Protein AF-A0A6N8ENY0-F1 (afdb_monomer)

Radius of gyration: 35.77 Å; Cα contacts (8 Å, |Δi|>4): 45; chains: 1; bounding box: 69×25×109 Å

Foldseek 3Di:
DLVVQLVVLVVQLVVLVVQLVVLVVVLVVLVVVVVVLVVCLVPDDPVVVPPVVSVVVCVVVVVVSVVVNVVSVVVNVVSVVSSVVSVVSSVVSVVVVVVVVVVVVVVVVVVVVVVVVVVVVVVVVVVVVVVVVVVVD

pLDDT: mean 89.99, std 10.65, range [51.06, 98.38]

Solvent-accessible surface area (backbone atoms only — not comparable to full-atom values): 7259 Å² total; per-residue (Å²): 109,69,69,60,53,41,49,52,30,49,53,50,29,52,50,33,54,51,52,35,52,51,46,50,54,52,47,54,51,51,52,50,50,52,52,49,54,52,48,50,63,73,67,46,56,70,81,62,57,61,36,63,66,61,49,52,49,48,64,60,44,51,61,53,53,50,52,50,46,53,53,48,50,56,52,37,56,51,33,52,56,48,28,54,52,32,46,53,52,34,54,52,43,50,52,53,52,53,52,52,48,52,54,52,53,54,50,52,52,52,51,51,52,52,51,51,51,51,52,49,51,54,53,51,54,54,49,52,56,53,54,55,65,62,72,78,110

Structure (mmCIF, N/CA/C/O backbone):
data_AF-A0A6N8ENY0-F1
#
_entry.id   AF-A0A6N8ENY0-F1
#
loop_
_atom_site.group_PDB
_atom_site.id
_atom_site.type_symbol
_atom_site.label_atom_id
_atom_site.label_alt_id
_atom_site.label_comp_id
_atom_site.label_asym_id
_atom_site.label_entity_id
_atom_site.label_seq_id
_atom_site.pdbx_PDB_ins_code
_atom_site.Cartn_x
_atom_site.Cartn_y
_atom_site.Cartn_z
_atom_site.occupancy
_atom_site.B_iso_or_equiv
_atom_site.auth_seq_id
_atom_site.auth_comp_id
_atom_site.auth_asym_id
_atom_site.auth_atom_id
_atom_site.pdbx_PDB_model_num
ATOM 1 N N . MET A 1 1 ? -5.106 -8.900 23.268 1.00 64.81 1 MET A N 1
ATOM 2 C CA . MET A 1 1 ? -5.124 -9.627 21.984 1.00 64.81 1 MET A CA 1
ATOM 3 C C . MET A 1 1 ? -5.493 -8.664 20.860 1.00 64.81 1 MET A C 1
ATOM 5 O O . MET A 1 1 ? -4.582 -8.266 20.160 1.00 64.81 1 MET A O 1
ATOM 9 N N . GLN A 1 2 ? -6.707 -8.098 20.851 1.00 72.56 2 GLN A N 1
ATOM 10 C CA . GLN A 1 2 ? -7.190 -7.149 19.825 1.00 72.56 2 GLN A CA 1
ATOM 11 C C . GLN A 1 2 ? -6.240 -5.991 19.453 1.00 72.56 2 GLN A C 1
ATOM 13 O O . GLN A 1 2 ? -5.954 -5.820 18.278 1.00 72.56 2 GLN A O 1
ATOM 18 N N . LYS A 1 3 ? -5.665 -5.246 20.415 1.00 78.69 3 LYS A N 1
ATOM 19 C CA . LYS A 1 3 ? -4.671 -4.194 20.091 1.00 78.69 3 LYS A CA 1
ATOM 20 C C . LYS A 1 3 ? -3.461 -4.721 19.309 1.00 78.69 3 LYS A C 1
ATOM 22 O O . LYS A 1 3 ? -3.023 -4.084 18.361 1.00 78.69 3 LYS A O 1
ATOM 27 N N . ARG A 1 4 ? -2.949 -5.902 19.681 1.00 81.94 4 ARG A N 1
ATOM 28 C CA . ARG A 1 4 ? -1.831 -6.547 18.970 1.00 81.94 4 ARG A CA 1
ATOM 29 C C . ARG A 1 4 ? -2.241 -6.954 17.554 1.00 81.94 4 ARG A C 1
ATOM 31 O O . ARG A 1 4 ? -1.426 -6.852 16.646 1.00 81.94 4 ARG A O 1
ATOM 38 N N . ASP A 1 5 ? -3.493 -7.366 17.367 1.00 86.12 5 ASP A N 1
ATOM 39 C CA . ASP A 1 5 ? -4.030 -7.759 16.061 1.00 86.12 5 ASP A CA 1
ATOM 40 C C . ASP A 1 5 ? -4.227 -6.537 15.143 1.00 86.12 5 ASP A C 1
ATOM 42 O O . ASP A 1 5 ? -3.877 -6.591 13.961 1.00 86.12 5 ASP A O 1
ATOM 46 N N . THR A 1 6 ? -4.707 -5.409 15.683 1.00 89.75 6 THR A N 1
ATOM 47 C CA . THR A 1 6 ? -4.787 -4.126 14.963 1.00 89.75 6 THR A CA 1
ATOM 48 C C . THR A 1 6 ? -3.393 -3.621 14.582 1.00 89.75 6 THR A C 1
ATOM 50 O O . THR A 1 6 ? -3.178 -3.209 13.442 1.00 89.75 6 THR A O 1
ATOM 53 N N . ASP A 1 7 ? -2.419 -3.689 15.493 1.00 91.75 7 ASP A N 1
ATOM 54 C CA . ASP A 1 7 ? -1.044 -3.257 15.220 1.00 91.75 7 ASP A CA 1
ATOM 55 C C . ASP A 1 7 ? -0.356 -4.149 14.176 1.00 91.75 7 ASP A C 1
ATOM 57 O O . ASP A 1 7 ? 0.313 -3.643 13.276 1.00 91.75 7 ASP A O 1
ATOM 61 N N . ALA A 1 8 ? -0.586 -5.465 14.210 1.00 93.31 8 ALA A N 1
ATOM 62 C CA . ALA A 1 8 ? -0.119 -6.371 13.164 1.00 93.31 8 ALA A CA 1
ATOM 63 C C . ALA A 1 8 ? -0.737 -6.034 11.793 1.00 93.31 8 ALA A C 1
ATOM 65 O O . ALA A 1 8 ? -0.030 -6.021 10.783 1.00 93.31 8 ALA A O 1
ATOM 66 N N . ALA A 1 9 ? -2.034 -5.701 11.747 1.00 93.50 9 ALA A N 1
ATOM 67 C CA . ALA A 1 9 ? -2.702 -5.270 10.518 1.00 93.50 9 ALA A CA 1
ATOM 68 C C . ALA A 1 9 ? -2.152 -3.933 9.987 1.00 93.50 9 ALA A C 1
ATOM 70 O O . ALA A 1 9 ? -1.972 -3.788 8.777 1.00 93.50 9 ALA A O 1
ATOM 71 N N . ARG A 1 10 ? -1.819 -2.981 10.873 1.00 94.69 10 ARG A N 1
ATOM 72 C CA . ARG A 1 10 ? -1.155 -1.718 10.500 1.00 94.69 10 ARG A CA 1
ATOM 73 C C . ARG A 1 10 ? 0.224 -1.962 9.904 1.00 94.69 10 ARG A C 1
ATOM 75 O O . ARG A 1 10 ? 0.515 -1.431 8.837 1.00 94.69 10 ARG A O 1
ATOM 82 N N . THR A 1 11 ? 1.043 -2.784 10.556 1.00 96.94 11 THR A N 1
ATOM 83 C CA . THR A 1 11 ? 2.382 -3.138 10.064 1.00 96.94 11 THR A CA 1
ATOM 84 C C . THR A 1 11 ? 2.307 -3.808 8.696 1.00 96.94 11 THR A C 1
ATOM 86 O O . THR A 1 11 ? 3.072 -3.464 7.800 1.00 96.94 11 THR A O 1
ATOM 89 N N . ARG A 1 12 ? 1.342 -4.714 8.496 1.00 95.69 12 ARG A N 1
ATOM 90 C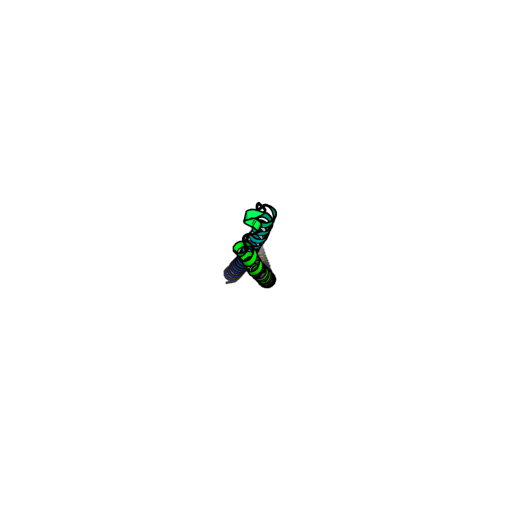 CA . ARG A 1 12 ? 1.126 -5.355 7.196 1.00 95.69 12 ARG A CA 1
ATOM 91 C C . ARG A 1 12 ? 0.730 -4.352 6.113 1.00 95.69 12 ARG A C 1
ATOM 93 O O . ARG A 1 12 ? 1.296 -4.400 5.029 1.00 95.69 12 ARG A O 1
ATOM 100 N N . LEU A 1 13 ? -0.200 -3.438 6.400 1.00 97.19 13 LEU A N 1
ATOM 101 C CA . LEU A 1 13 ? -0.573 -2.388 5.448 1.00 97.19 13 LEU A CA 1
ATOM 102 C C . LEU A 1 13 ? 0.623 -1.489 5.109 1.00 97.19 13 LEU A C 1
ATOM 104 O O . LEU A 1 13 ? 0.835 -1.179 3.943 1.00 97.19 13 LEU A O 1
ATOM 108 N N . ALA A 1 14 ? 1.426 -1.108 6.105 1.00 97.25 14 ALA A N 1
ATOM 109 C CA . ALA A 1 14 ? 2.628 -0.311 5.882 1.00 97.25 14 ALA A CA 1
ATOM 110 C C . ALA A 1 14 ? 3.634 -1.026 4.965 1.00 97.25 14 ALA A C 1
ATOM 112 O O . ALA A 1 14 ? 4.208 -0.387 4.089 1.00 97.25 14 ALA A O 1
ATOM 113 N N . ALA A 1 15 ? 3.807 -2.343 5.125 1.00 97.50 15 ALA A N 1
ATOM 114 C CA . ALA A 1 15 ? 4.653 -3.142 4.244 1.00 97.50 15 ALA A CA 1
ATOM 115 C C . ALA A 1 15 ? 4.122 -3.177 2.799 1.00 97.50 15 ALA A C 1
ATOM 117 O O . ALA A 1 15 ? 4.900 -2.972 1.874 1.00 97.50 15 ALA A O 1
ATOM 118 N N . CYS A 1 16 ? 2.810 -3.357 2.600 1.00 96.56 16 CYS A N 1
ATOM 119 C CA . CYS A 1 16 ? 2.206 -3.315 1.262 1.00 96.56 16 CYS A CA 1
ATOM 120 C C . CYS A 1 16 ? 2.412 -1.950 0.582 1.00 96.56 16 CYS A C 1
ATOM 122 O O . CYS A 1 16 ? 2.834 -1.896 -0.565 1.00 96.56 16 CYS A O 1
ATOM 124 N N . LEU A 1 17 ? 2.188 -0.847 1.303 1.00 97.38 17 LEU A N 1
ATOM 125 C CA . LEU A 1 17 ? 2.387 0.506 0.763 1.00 97.38 17 LEU A CA 1
ATOM 126 C C . LEU A 1 17 ? 3.864 0.818 0.474 1.00 97.38 17 LEU A C 1
ATOM 128 O O . LEU A 1 17 ? 4.176 1.597 -0.424 1.00 97.38 17 LEU A O 1
ATOM 132 N N . ALA A 1 18 ? 4.789 0.254 1.254 1.00 97.69 18 ALA A N 1
ATOM 133 C CA . ALA A 1 18 ? 6.216 0.386 0.981 1.00 97.69 18 ALA A CA 1
ATOM 134 C C . ALA A 1 18 ? 6.611 -0.350 -0.307 1.00 97.69 18 ALA A C 1
ATOM 136 O O . ALA A 1 18 ? 7.443 0.154 -1.058 1.00 97.69 18 ALA A O 1
ATOM 137 N N . GLU A 1 19 ? 6.000 -1.505 -0.569 1.00 97.31 19 GLU A N 1
ATOM 138 C CA . GLU A 1 19 ? 6.232 -2.282 -1.784 1.00 97.31 19 GLU A CA 1
ATOM 139 C C . GLU A 1 19 ? 5.693 -1.579 -3.036 1.00 97.31 19 GLU A C 1
ATOM 141 O O . GLU A 1 19 ? 6.418 -1.487 -4.024 1.00 97.31 19 GLU A O 1
ATOM 146 N N . GLU A 1 20 ? 4.492 -0.992 -2.977 1.00 97.69 20 GLU A N 1
ATOM 147 C CA . GLU A 1 20 ? 3.962 -0.139 -4.057 1.00 97.69 20 GLU A CA 1
ATOM 148 C C . GLU A 1 20 ? 4.949 0.968 -4.424 1.00 97.69 20 GLU A C 1
ATOM 150 O O . GLU A 1 20 ? 5.402 1.046 -5.562 1.00 97.69 20 GLU A O 1
ATOM 155 N N . ARG A 1 21 ? 5.379 1.755 -3.430 1.00 97.81 21 ARG A N 1
ATOM 156 C CA . ARG A 1 21 ? 6.339 2.850 -3.637 1.00 97.81 21 ARG A CA 1
ATOM 157 C C . ARG A 1 21 ? 7.671 2.375 -4.196 1.00 97.81 21 ARG A C 1
ATOM 159 O O . ARG A 1 21 ? 8.321 3.089 -4.955 1.00 97.81 21 ARG A O 1
ATOM 166 N N . ARG A 1 22 ? 8.116 1.184 -3.788 1.00 98.31 22 ARG A N 1
ATOM 167 C CA . ARG A 1 22 ? 9.348 0.580 -4.299 1.00 98.31 22 ARG A CA 1
ATOM 168 C C . ARG A 1 22 ? 9.212 0.282 -5.792 1.00 98.31 22 ARG A C 1
ATOM 170 O O . ARG A 1 22 ? 10.144 0.570 -6.537 1.00 98.31 22 ARG A O 1
ATOM 177 N N . ILE A 1 23 ? 8.078 -0.275 -6.217 1.00 97.81 23 ILE A N 1
ATOM 178 C CA . ILE A 1 23 ? 7.790 -0.582 -7.625 1.00 97.81 23 ILE A CA 1
ATOM 179 C C . ILE A 1 23 ? 7.613 0.711 -8.431 1.00 97.81 23 ILE A C 1
ATOM 181 O O . ILE A 1 23 ? 8.222 0.843 -9.489 1.00 97.81 23 ILE A O 1
ATOM 185 N N . GLU A 1 24 ? 6.868 1.692 -7.917 1.00 97.88 24 GLU A N 1
ATOM 186 C CA . GLU A 1 24 ? 6.728 3.022 -8.531 1.00 97.88 24 GLU A CA 1
ATOM 187 C C . GLU A 1 24 ? 8.095 3.672 -8.769 1.00 97.88 24 GLU A C 1
ATOM 189 O O . GLU A 1 24 ? 8.403 4.065 -9.890 1.00 97.88 24 GLU A O 1
ATOM 194 N N . GLY A 1 25 ? 8.976 3.676 -7.764 1.00 98.00 25 GLY A N 1
ATOM 195 C CA . GLY A 1 25 ? 10.325 4.224 -7.915 1.00 98.00 25 GLY A CA 1
ATOM 196 C C . GLY A 1 25 ? 11.177 3.491 -8.961 1.00 98.00 25 GLY A C 1
ATOM 197 O O . GLY A 1 25 ? 11.988 4.116 -9.649 1.00 98.00 25 GLY A O 1
ATOM 198 N N . GLN A 1 26 ? 10.991 2.175 -9.124 1.00 98.00 26 GLN A N 1
ATOM 199 C CA . GLN A 1 26 ? 11.642 1.413 -10.198 1.00 98.00 26 GLN A CA 1
ATOM 200 C C . GLN A 1 26 ? 11.124 1.830 -11.577 1.00 98.00 26 GLN A C 1
ATOM 202 O O . GLN A 1 26 ? 11.931 2.004 -12.492 1.00 98.00 26 GLN A O 1
ATOM 207 N N . LYS A 1 27 ? 9.810 2.036 -11.717 1.00 98.00 27 LYS A N 1
ATOM 208 C CA . LYS A 1 27 ? 9.194 2.521 -12.960 1.00 98.00 27 LYS A CA 1
ATOM 209 C C . LYS A 1 27 ? 9.677 3.918 -13.310 1.00 98.00 27 LYS A C 1
ATOM 211 O O . LYS A 1 27 ? 10.137 4.121 -14.426 1.00 98.00 27 LYS A O 1
ATOM 216 N N . ASP A 1 28 ? 9.644 4.843 -12.355 1.00 97.75 28 ASP A N 1
ATOM 217 C CA . ASP A 1 28 ? 10.097 6.222 -12.554 1.00 97.75 28 ASP A CA 1
ATOM 218 C C . ASP A 1 28 ? 11.560 6.262 -13.006 1.00 97.75 28 ASP A C 1
ATOM 220 O O . ASP A 1 28 ? 11.912 6.971 -13.948 1.00 97.75 28 ASP A O 1
ATOM 224 N N . THR A 1 29 ? 12.409 5.436 -12.387 1.00 97.81 29 THR A N 1
ATOM 225 C CA . THR A 1 29 ? 13.819 5.304 -12.778 1.00 97.81 29 THR A CA 1
ATOM 226 C C . THR A 1 29 ? 13.959 4.781 -14.208 1.00 97.81 29 THR A C 1
ATOM 228 O O . THR A 1 29 ? 14.747 5.320 -14.985 1.00 97.81 29 THR A O 1
ATOM 231 N N . LEU A 1 30 ? 13.205 3.742 -14.575 1.00 97.31 30 LEU A N 1
ATOM 232 C CA . LEU A 1 30 ? 13.264 3.152 -15.911 1.00 97.31 30 LEU A CA 1
ATOM 233 C C . LEU A 1 30 ? 12.746 4.120 -16.983 1.00 97.31 30 LEU A C 1
ATOM 235 O O . LEU A 1 30 ? 13.376 4.271 -18.027 1.00 97.31 30 LEU A O 1
ATOM 239 N N . ILE A 1 31 ? 11.648 4.826 -16.706 1.00 97.31 31 ILE A N 1
ATOM 240 C CA . ILE A 1 31 ? 11.098 5.866 -17.584 1.00 97.31 31 ILE A CA 1
ATOM 241 C C . ILE A 1 31 ? 12.129 6.980 -17.782 1.00 97.31 31 ILE A C 1
ATOM 243 O O . ILE A 1 31 ? 12.415 7.342 -18.923 1.00 97.31 31 ILE A O 1
ATOM 247 N N . ALA A 1 32 ? 12.755 7.460 -16.704 1.00 96.81 32 ALA A N 1
ATOM 248 C CA . ALA A 1 32 ? 13.801 8.475 -16.791 1.00 96.81 32 ALA A CA 1
ATOM 249 C C . ALA A 1 32 ? 14.985 8.008 -17.656 1.00 96.81 32 ALA A C 1
ATOM 251 O O . ALA A 1 32 ? 15.449 8.757 -18.513 1.00 96.81 32 ALA A O 1
ATOM 252 N N . GLN A 1 33 ? 15.427 6.754 -17.514 1.00 94.31 33 GLN A N 1
ATOM 253 C CA . GLN A 1 33 ? 16.472 6.175 -18.370 1.00 94.31 33 GLN A CA 1
ATOM 254 C C . GLN A 1 33 ? 16.045 6.097 -19.842 1.00 94.31 33 GLN A C 1
ATOM 256 O O . GLN A 1 33 ? 16.847 6.346 -20.743 1.00 94.31 33 GLN A O 1
ATOM 261 N N . MET A 1 34 ? 14.784 5.751 -20.115 1.00 93.62 34 MET A N 1
ATOM 262 C CA . MET A 1 34 ? 14.245 5.718 -21.479 1.00 93.62 34 MET A CA 1
ATOM 263 C C . MET A 1 34 ? 14.213 7.112 -22.104 1.00 93.62 34 MET A C 1
ATOM 265 O O . MET A 1 34 ? 14.585 7.264 -23.271 1.00 93.62 34 MET A O 1
ATOM 269 N N . GLU A 1 35 ? 13.821 8.129 -21.340 1.00 93.19 35 GLU A N 1
ATOM 270 C CA . GLU A 1 35 ? 13.809 9.525 -21.776 1.00 93.19 35 GLU A CA 1
ATOM 271 C C . GLU A 1 35 ? 15.218 10.092 -21.976 1.00 93.19 35 GLU A C 1
ATOM 273 O O . GLU A 1 35 ? 15.470 10.763 -22.983 1.00 93.19 35 GLU A O 1
ATOM 278 N N . GLU A 1 36 ? 16.148 9.788 -21.069 1.00 90.94 36 GLU A N 1
ATOM 279 C CA . GLU A 1 36 ? 17.554 10.181 -21.167 1.00 90.94 36 GLU A CA 1
ATOM 280 C C . GLU A 1 36 ? 18.195 9.578 -22.419 1.00 90.94 36 GLU A C 1
ATOM 282 O O . GLU A 1 36 ? 18.733 10.312 -23.247 1.00 90.94 36 GLU A O 1
ATOM 287 N N . ASN A 1 37 ? 18.045 8.266 -22.632 1.00 88.38 37 ASN A N 1
ATOM 288 C CA . ASN A 1 37 ? 18.573 7.593 -23.819 1.00 88.38 37 ASN A CA 1
ATOM 289 C C . ASN A 1 37 ? 17.932 8.112 -25.114 1.00 88.38 37 ASN A C 1
ATOM 291 O O . ASN A 1 37 ? 18.621 8.297 -26.119 1.00 88.38 37 ASN A O 1
ATOM 295 N N . ARG A 1 38 ? 16.623 8.402 -25.099 1.00 86.75 38 ARG A N 1
ATOM 296 C CA . ARG A 1 38 ? 15.939 9.019 -26.246 1.00 86.75 38 ARG A CA 1
ATOM 297 C C . ARG A 1 38 ? 16.521 10.397 -26.562 1.00 86.75 38 ARG A C 1
ATOM 299 O O . ARG A 1 38 ? 16.745 10.720 -27.726 1.00 86.75 38 ARG A O 1
ATOM 306 N N . THR A 1 39 ? 16.755 11.208 -25.533 1.00 86.62 39 THR A N 1
ATOM 307 C CA . THR A 1 39 ? 17.303 12.563 -25.671 1.00 86.62 39 THR A CA 1
ATOM 308 C C . THR A 1 39 ? 18.745 12.525 -26.156 1.00 86.62 39 THR A C 1
ATOM 310 O O . THR A 1 39 ? 19.103 13.278 -27.060 1.00 86.62 39 THR A O 1
ATOM 313 N N . LEU A 1 40 ? 19.555 11.617 -25.612 1.00 83.50 40 LEU A N 1
ATOM 314 C CA . LEU A 1 40 ? 20.938 11.401 -26.018 1.00 83.50 40 LEU A CA 1
ATOM 315 C C . LEU A 1 40 ? 21.030 11.101 -27.520 1.00 83.50 40 LEU A C 1
ATOM 317 O O . LEU A 1 40 ? 21.754 11.783 -28.238 1.00 83.50 40 LEU A O 1
ATOM 321 N N . LEU A 1 41 ? 20.221 10.166 -28.024 1.00 78.75 41 LEU A N 1
ATOM 322 C CA . LEU A 1 41 ? 20.195 9.831 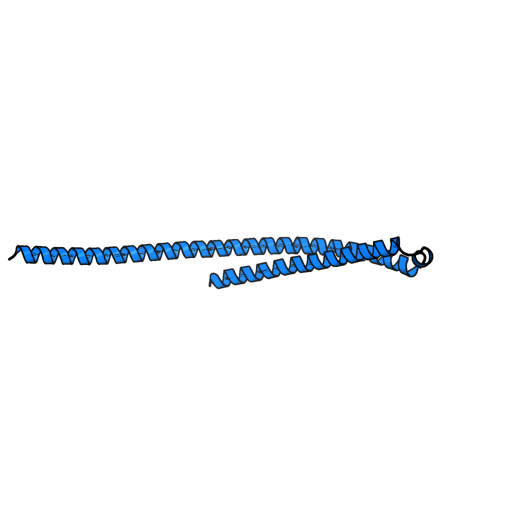-29.453 1.00 78.75 41 LEU A CA 1
ATOM 323 C C . LEU A 1 41 ? 19.708 10.981 -30.340 1.00 78.75 41 LEU A C 1
ATOM 325 O O . LEU A 1 41 ? 20.171 11.116 -31.467 1.00 78.75 41 LEU A O 1
ATOM 329 N N . GLY A 1 42 ? 18.794 11.816 -29.841 1.00 75.62 42 GLY A N 1
ATOM 330 C CA . GLY A 1 42 ? 18.306 12.992 -30.564 1.00 75.62 42 GLY A CA 1
ATOM 331 C C . GLY A 1 42 ? 19.255 14.198 -30.546 1.00 75.62 42 GLY A C 1
ATOM 332 O O . GLY A 1 42 ? 19.074 15.112 -31.346 1.00 75.62 42 GLY A O 1
ATOM 333 N N . THR A 1 43 ? 20.240 14.229 -29.641 1.00 78.00 43 THR A N 1
ATOM 334 C CA . THR A 1 43 ? 21.160 15.371 -29.441 1.00 78.00 43 THR A CA 1
ATOM 335 C C . THR A 1 43 ? 22.611 15.069 -29.809 1.00 78.00 43 THR A C 1
ATOM 337 O O . THR A 1 43 ? 23.430 15.989 -29.881 1.00 78.00 43 THR A O 1
ATOM 340 N N . MET A 1 44 ? 22.947 13.803 -30.063 1.00 72.62 44 MET A N 1
ATOM 341 C CA . MET A 1 44 ? 24.262 13.401 -30.552 1.00 72.62 44 MET A CA 1
ATOM 342 C C . MET A 1 44 ? 24.571 14.048 -31.908 1.00 72.62 44 MET A C 1
ATOM 344 O O . MET A 1 44 ? 23.709 14.151 -32.780 1.00 72.62 44 MET A O 1
ATOM 348 N N . ARG A 1 45 ? 25.828 14.475 -32.095 1.00 66.00 45 ARG A N 1
ATOM 349 C CA . ARG A 1 45 ? 26.311 14.899 -33.415 1.00 66.00 45 ARG A CA 1
ATOM 350 C C . ARG A 1 45 ? 26.201 13.726 -34.399 1.00 66.00 45 ARG A C 1
ATOM 352 O O . ARG A 1 45 ? 26.355 12.574 -33.991 1.00 66.00 45 ARG A O 1
ATOM 359 N N . GLU A 1 46 ? 25.947 14.013 -35.677 1.00 62.97 46 GLU A N 1
ATOM 360 C CA . GLU A 1 46 ? 25.702 13.000 -36.722 1.00 62.97 46 GLU A CA 1
ATOM 361 C C . GLU A 1 46 ? 26.787 11.913 -36.799 1.00 62.97 46 GLU A C 1
ATOM 363 O O . GLU A 1 46 ? 26.480 10.756 -37.060 1.00 62.97 46 GLU A O 1
ATOM 368 N N . ASP A 1 47 ? 28.039 12.258 -36.515 1.00 60.94 47 ASP A N 1
ATOM 369 C CA . ASP A 1 47 ? 29.205 11.372 -36.486 1.00 60.94 47 ASP A CA 1
ATOM 370 C C . ASP A 1 47 ? 29.198 10.360 -35.324 1.00 60.94 47 ASP A C 1
ATOM 372 O O . ASP A 1 47 ? 29.718 9.258 -35.475 1.00 60.94 47 ASP A O 1
ATOM 376 N N . VAL A 1 48 ? 28.563 10.687 -34.193 1.00 60.62 48 VAL A N 1
ATOM 377 C CA . VAL A 1 48 ? 28.386 9.778 -33.040 1.00 60.62 48 VAL A CA 1
ATOM 378 C C . VAL A 1 48 ? 27.058 9.024 -33.131 1.00 60.62 48 VAL A C 1
ATOM 380 O O . VAL A 1 48 ? 26.986 7.849 -32.784 1.00 60.62 48 VAL A O 1
ATOM 383 N N . ALA A 1 49 ? 26.012 9.667 -33.658 1.00 59.53 49 ALA A N 1
ATOM 384 C CA . ALA A 1 49 ? 24.722 9.030 -33.928 1.00 59.53 49 ALA A CA 1
ATOM 385 C C . ALA A 1 49 ? 24.823 7.919 -34.995 1.00 59.53 49 ALA A C 1
ATOM 387 O O . ALA A 1 49 ? 23.998 7.006 -35.021 1.00 59.53 49 ALA A O 1
ATOM 388 N N . GLN A 1 50 ? 25.843 7.985 -35.858 1.00 65.75 50 GLN A N 1
ATOM 389 C CA . GLN A 1 50 ? 26.170 6.944 -36.830 1.00 65.75 50 GLN A CA 1
ATOM 390 C C . GLN A 1 50 ? 27.018 5.798 -36.264 1.00 65.75 50 GLN A C 1
ATOM 392 O O . GLN A 1 50 ? 27.280 4.860 -37.016 1.00 65.75 50 GLN A O 1
ATOM 397 N N . ASP A 1 51 ? 27.417 5.820 -34.982 1.00 77.56 51 ASP A N 1
ATOM 398 C CA . ASP A 1 51 ? 28.060 4.664 -34.348 1.00 77.56 51 ASP A CA 1
ATOM 399 C C . ASP A 1 51 ? 27.069 3.483 -34.313 1.00 77.56 51 ASP A C 1
ATOM 401 O O . ASP A 1 51 ? 26.091 3.495 -33.548 1.00 77.56 51 ASP A O 1
ATOM 405 N N . PRO A 1 52 ? 27.302 2.427 -35.115 1.00 71.81 52 PRO A N 1
ATOM 406 C CA . PRO A 1 52 ? 26.380 1.307 -35.195 1.00 71.81 52 PRO A CA 1
ATOM 407 C C . PRO A 1 52 ? 26.275 0.555 -33.867 1.00 71.81 52 PRO A C 1
ATOM 409 O O . PRO A 1 52 ? 25.248 -0.070 -33.612 1.00 71.81 52 PRO A O 1
ATOM 412 N N . ALA A 1 53 ? 27.304 0.591 -33.014 1.00 81.50 53 ALA A N 1
ATOM 413 C CA . ALA A 1 53 ? 27.286 -0.097 -31.728 1.00 81.50 53 ALA A CA 1
ATOM 414 C C . ALA A 1 53 ? 26.305 0.563 -30.749 1.00 81.50 53 ALA A C 1
ATOM 416 O O . ALA A 1 53 ? 25.516 -0.139 -30.113 1.00 81.50 53 ALA A O 1
ATOM 417 N N . LEU A 1 54 ? 26.294 1.899 -30.680 1.00 78.44 54 LEU A N 1
ATOM 418 C CA . LEU A 1 54 ? 25.360 2.661 -29.845 1.00 78.44 54 LEU A CA 1
ATOM 419 C C . LEU A 1 54 ? 23.914 2.494 -30.324 1.00 78.44 54 LEU A C 1
ATOM 421 O O . LEU A 1 54 ? 23.025 2.194 -29.523 1.00 78.44 54 LEU A O 1
ATOM 425 N N . TRP A 1 55 ? 23.680 2.607 -31.635 1.00 79.25 55 TRP A N 1
ATOM 426 C CA . TRP A 1 55 ? 22.343 2.441 -32.206 1.00 79.25 55 TRP A CA 1
ATOM 427 C C . TRP A 1 55 ? 21.804 1.013 -32.046 1.00 79.25 55 TRP A C 1
ATOM 429 O O . TRP A 1 55 ? 20.657 0.822 -31.634 1.00 79.25 55 TRP A O 1
ATOM 439 N N . ASN A 1 56 ? 22.627 -0.006 -32.314 1.00 82.06 56 ASN A N 1
ATOM 440 C CA . ASN A 1 56 ? 22.228 -1.404 -32.132 1.00 82.06 56 ASN A CA 1
ATOM 441 C C . ASN A 1 56 ? 22.011 -1.738 -30.650 1.00 82.06 56 ASN A C 1
ATOM 443 O O . ASN A 1 56 ? 21.054 -2.440 -30.320 1.00 82.06 56 ASN A O 1
ATOM 447 N N . GLY A 1 57 ? 22.843 -1.194 -29.756 1.00 86.25 57 GLY A N 1
ATOM 448 C CA . GLY A 1 57 ? 22.673 -1.321 -28.311 1.00 86.25 57 GLY A CA 1
ATOM 449 C C . GLY A 1 57 ? 21.329 -0.765 -27.844 1.00 86.25 57 GLY A C 1
ATOM 450 O O . GLY A 1 57 ? 20.563 -1.479 -27.200 1.00 86.25 57 GLY A O 1
ATOM 451 N N . TYR A 1 58 ? 20.988 0.463 -28.244 1.00 86.38 58 TYR A N 1
ATOM 452 C CA . TYR A 1 58 ? 19.693 1.061 -27.915 1.00 86.38 58 TYR A CA 1
ATOM 453 C C . TYR A 1 58 ? 18.516 0.295 -28.527 1.00 86.38 58 TYR A C 1
ATOM 455 O O . TYR A 1 58 ? 17.524 0.041 -27.845 1.00 86.38 58 TYR A O 1
ATOM 463 N N . ARG A 1 59 ? 18.627 -0.133 -29.790 1.00 87.06 59 ARG A N 1
ATOM 464 C CA . ARG A 1 59 ? 17.587 -0.915 -30.474 1.00 87.06 59 ARG A CA 1
ATOM 465 C C . ARG A 1 59 ? 17.303 -2.250 -29.783 1.00 87.06 59 ARG A C 1
ATOM 467 O O . ARG A 1 59 ? 16.167 -2.713 -29.820 1.00 87.06 59 ARG A O 1
ATOM 474 N N . HIS A 1 60 ? 18.314 -2.876 -29.185 1.00 90.62 60 HIS A N 1
ATOM 475 C CA . HIS A 1 60 ? 18.139 -4.098 -28.400 1.00 90.62 60 HIS A CA 1
ATOM 476 C C . HIS A 1 60 ? 17.654 -3.821 -26.978 1.00 90.62 60 HIS A C 1
ATOM 478 O O . HIS A 1 60 ? 16.853 -4.587 -26.451 1.00 90.62 60 HIS A O 1
ATOM 484 N N . TRP A 1 61 ? 18.107 -2.728 -26.369 1.00 94.12 61 TRP A N 1
ATOM 485 C CA . TRP A 1 61 ? 17.726 -2.349 -25.014 1.00 94.12 61 TRP A CA 1
ATOM 486 C C . TRP A 1 61 ? 16.276 -1.860 -24.914 1.00 94.12 61 TRP A C 1
ATOM 488 O O . TRP A 1 61 ? 15.570 -2.258 -23.994 1.00 94.12 61 TRP A O 1
ATOM 498 N N . LEU A 1 62 ? 15.805 -1.041 -25.860 1.00 93.88 62 LEU A N 1
ATOM 499 C CA . LEU A 1 62 ? 14.494 -0.392 -25.778 1.00 93.88 62 LEU A CA 1
ATOM 500 C C . LEU A 1 62 ? 13.322 -1.389 -25.644 1.00 93.88 62 LEU A C 1
ATOM 502 O O . LEU A 1 62 ? 12.502 -1.186 -24.750 1.00 93.88 62 LEU A O 1
ATOM 506 N N . PRO A 1 63 ? 13.235 -2.481 -26.431 1.00 95.94 63 PRO A N 1
ATOM 507 C CA . PRO A 1 63 ? 12.183 -3.481 -26.244 1.00 95.94 63 PRO A CA 1
ATOM 508 C C . PRO A 1 63 ? 12.259 -4.193 -24.888 1.00 95.94 63 PRO A C 1
ATOM 510 O O . PRO A 1 63 ? 11.227 -4.522 -24.313 1.00 95.94 63 PRO A O 1
ATOM 513 N N . LEU A 1 64 ? 13.468 -4.416 -24.354 1.00 96.62 64 LEU A N 1
ATOM 514 C CA . LEU A 1 64 ? 13.650 -5.017 -23.028 1.00 96.62 64 LEU A CA 1
ATOM 515 C C . LEU A 1 64 ? 13.184 -4.066 -21.923 1.00 96.62 64 LEU A C 1
ATOM 517 O O . LEU A 1 64 ? 12.526 -4.501 -20.985 1.00 96.62 64 LEU A O 1
ATOM 521 N N . ALA A 1 65 ? 13.483 -2.772 -22.055 1.00 95.88 65 ALA A N 1
ATOM 522 C CA . ALA A 1 65 ? 13.000 -1.742 -21.142 1.00 95.88 65 ALA A CA 1
ATOM 523 C C . ALA A 1 65 ? 11.469 -1.610 -21.190 1.00 95.88 65 ALA A C 1
ATOM 525 O O . ALA A 1 65 ? 10.834 -1.495 -20.149 1.00 95.88 65 ALA A O 1
ATOM 526 N N . GLN A 1 66 ? 10.861 -1.684 -22.378 1.00 96.81 66 GLN A N 1
ATOM 527 C CA . GLN A 1 66 ? 9.401 -1.673 -22.529 1.00 96.81 66 GLN A CA 1
ATOM 528 C C . GLN A 1 66 ? 8.745 -2.895 -21.876 1.00 96.81 66 GLN A C 1
ATOM 530 O O . GLN A 1 66 ? 7.806 -2.735 -21.105 1.00 96.81 66 GLN A O 1
ATOM 535 N N . ALA A 1 67 ? 9.279 -4.095 -22.117 1.00 97.88 67 ALA A N 1
ATOM 536 C CA . ALA A 1 67 ? 8.779 -5.315 -21.485 1.00 97.88 67 ALA A CA 1
ATOM 537 C C . ALA A 1 67 ? 8.940 -5.286 -19.955 1.00 97.88 67 ALA A C 1
ATOM 539 O O . ALA A 1 67 ? 8.065 -5.742 -19.222 1.00 97.88 67 ALA A O 1
ATOM 540 N N . GLU A 1 68 ? 10.046 -4.732 -19.453 1.00 97.62 68 GLU A N 1
ATOM 541 C CA . GLU A 1 68 ? 10.249 -4.551 -18.015 1.00 97.62 68 GLU A CA 1
ATOM 542 C C . GLU A 1 68 ? 9.268 -3.530 -17.425 1.00 97.62 68 GLU A C 1
ATOM 544 O O . GLU A 1 68 ? 8.766 -3.741 -16.323 1.00 97.62 68 GLU A O 1
ATOM 549 N N . LEU A 1 69 ? 8.941 -2.459 -18.155 1.00 97.81 69 LEU A N 1
ATOM 550 C CA . LEU A 1 69 ? 7.934 -1.487 -17.732 1.00 97.81 69 LEU A CA 1
ATOM 551 C C . LEU A 1 69 ? 6.544 -2.130 -17.629 1.00 97.81 69 LEU A C 1
ATOM 553 O O . LEU A 1 69 ? 5.894 -1.975 -16.599 1.00 97.81 69 LEU A O 1
ATOM 557 N N . GLU A 1 70 ? 6.139 -2.917 -18.629 1.00 97.94 70 GLU A N 1
ATOM 558 C CA . GLU A 1 70 ? 4.884 -3.686 -18.604 1.00 97.94 70 GLU A CA 1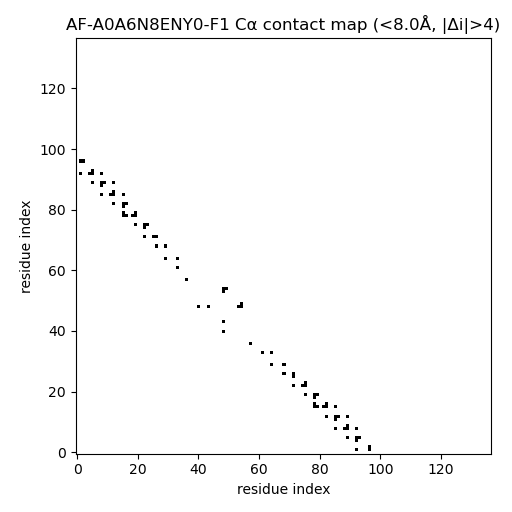
ATOM 559 C C . GLU A 1 70 ? 4.850 -4.666 -17.420 1.00 97.94 70 GLU A C 1
ATOM 561 O O . GLU A 1 70 ? 3.869 -4.737 -16.678 1.00 97.94 70 GLU A O 1
ATOM 566 N N . ARG A 1 71 ? 5.959 -5.370 -17.167 1.00 98.38 71 ARG A N 1
ATOM 567 C CA . ARG A 1 71 ? 6.092 -6.265 -16.008 1.00 98.38 71 ARG A CA 1
ATOM 568 C C . ARG A 1 71 ? 5.955 -5.511 -14.681 1.00 98.38 71 ARG A C 1
ATOM 570 O O . ARG A 1 71 ? 5.371 -6.032 -13.728 1.00 98.38 71 ARG A O 1
ATOM 577 N N . LEU A 1 72 ? 6.519 -4.306 -14.586 1.00 98.06 72 LEU A N 1
ATOM 578 C CA . LEU A 1 72 ? 6.400 -3.452 -13.404 1.00 98.06 72 LEU A CA 1
ATOM 579 C C . LEU A 1 72 ? 4.985 -2.872 -13.252 1.00 98.06 72 LEU A C 1
ATOM 581 O O . LEU A 1 72 ? 4.532 -2.718 -12.119 1.00 98.06 72 LEU A O 1
ATOM 585 N N . ASP A 1 73 ? 4.274 -2.587 -14.346 1.00 98.06 73 ASP A N 1
ATOM 586 C CA . ASP A 1 73 ? 2.859 -2.191 -14.329 1.00 98.06 73 ASP A CA 1
ATOM 587 C C . ASP A 1 73 ? 1.973 -3.303 -13.753 1.00 98.06 73 ASP A C 1
ATOM 589 O O . ASP A 1 73 ? 1.176 -3.054 -12.846 1.00 98.06 73 ASP A O 1
ATOM 593 N N . GLU A 1 74 ? 2.152 -4.542 -14.215 1.00 98.19 74 GLU A N 1
ATOM 594 C CA . GLU A 1 74 ? 1.434 -5.704 -13.677 1.00 98.19 74 GLU A CA 1
ATOM 595 C C . GLU A 1 74 ? 1.747 -5.928 -12.191 1.00 98.19 74 GLU A C 1
ATOM 597 O O . GLU A 1 74 ? 0.841 -6.155 -11.381 1.00 98.19 74 GLU A O 1
ATOM 602 N N . ALA A 1 75 ? 3.024 -5.818 -11.812 1.00 97.75 75 ALA A N 1
ATOM 603 C CA . ALA A 1 75 ? 3.451 -5.941 -10.422 1.00 97.75 75 ALA A CA 1
ATOM 604 C C . ALA A 1 75 ? 2.849 -4.840 -9.534 1.00 97.75 75 ALA A C 1
ATOM 606 O O . ALA A 1 75 ? 2.434 -5.124 -8.409 1.00 97.75 75 ALA A O 1
ATOM 607 N N . LEU A 1 76 ? 2.763 -3.602 -10.035 1.00 98.06 76 LEU A N 1
ATOM 608 C CA . LEU A 1 76 ? 2.141 -2.492 -9.317 1.00 98.06 76 LEU A CA 1
ATOM 609 C C . LEU A 1 76 ? 0.644 -2.741 -9.117 1.00 98.06 76 LEU A C 1
ATOM 611 O O . LEU A 1 76 ? 0.165 -2.648 -7.991 1.00 98.06 76 LEU A O 1
ATOM 615 N N . ALA A 1 77 ? -0.076 -3.148 -10.164 1.00 97.94 77 ALA A N 1
ATOM 616 C CA . ALA A 1 77 ? -1.500 -3.468 -10.063 1.00 97.94 77 ALA A CA 1
ATOM 617 C C . ALA A 1 77 ? -1.767 -4.593 -9.042 1.00 97.94 77 ALA A C 1
ATOM 619 O O . ALA A 1 77 ? -2.744 -4.555 -8.284 1.00 97.94 77 ALA A O 1
ATOM 620 N N . GLN A 1 78 ? -0.882 -5.593 -8.977 1.00 97.62 78 GLN A N 1
ATOM 621 C CA . GLN A 1 78 ? -0.958 -6.629 -7.950 1.00 97.62 78 GLN A CA 1
ATOM 622 C C . GLN A 1 78 ? -0.708 -6.063 -6.542 1.00 97.62 78 GLN A C 1
ATOM 624 O O . GLN A 1 78 ? -1.466 -6.386 -5.620 1.00 97.62 78 GLN A O 1
ATOM 629 N N . ALA A 1 79 ? 0.319 -5.227 -6.368 1.00 96.69 79 ALA A N 1
ATOM 630 C CA . ALA A 1 79 ? 0.643 -4.600 -5.088 1.00 96.69 79 ALA A CA 1
ATOM 631 C C . ALA A 1 79 ? -0.510 -3.711 -4.580 1.00 96.69 79 ALA A C 1
ATOM 633 O O . ALA A 1 79 ? -0.912 -3.841 -3.421 1.00 96.69 79 ALA A O 1
ATOM 634 N N . GLU A 1 80 ? -1.131 -2.928 -5.464 1.00 97.44 80 GLU A N 1
ATOM 635 C CA . GLU A 1 80 ? -2.329 -2.124 -5.183 1.00 97.44 80 GLU A CA 1
ATOM 636 C C . GLU A 1 80 ? -3.512 -2.986 -4.727 1.00 97.44 80 GLU A C 1
ATOM 638 O O . GLU A 1 80 ? -4.199 -2.687 -3.742 1.00 97.44 80 GLU A O 1
ATOM 643 N N . ALA A 1 81 ? -3.743 -4.120 -5.394 1.00 98.06 81 ALA A N 1
ATOM 644 C CA . ALA A 1 81 ? -4.774 -5.064 -4.976 1.00 98.06 81 ALA A CA 1
ATOM 645 C C . ALA A 1 81 ? -4.468 -5.686 -3.598 1.00 98.06 81 ALA A C 1
ATOM 647 O O . ALA A 1 81 ? -5.379 -6.025 -2.832 1.00 98.06 81 ALA A O 1
ATOM 648 N N . GLU A 1 82 ? -3.196 -5.883 -3.257 1.00 96.94 82 GLU A N 1
ATOM 649 C CA . GLU A 1 82 ? -2.770 -6.371 -1.944 1.00 96.94 82 GLU A CA 1
ATOM 650 C C . GLU A 1 82 ? -2.919 -5.312 -0.847 1.00 96.94 82 GLU A C 1
ATOM 652 O O . GLU A 1 82 ? -3.448 -5.635 0.225 1.00 96.94 82 GLU A O 1
ATOM 657 N N . SER A 1 83 ? -2.559 -4.052 -1.098 1.00 96.25 83 SER A N 1
ATOM 658 C CA . SER A 1 83 ? -2.757 -2.980 -0.118 1.00 96.25 83 SER A CA 1
ATOM 659 C C . SER A 1 83 ? -4.232 -2.671 0.106 1.00 96.25 83 SER A C 1
ATOM 661 O O . SER A 1 83 ? -4.641 -2.476 1.253 1.00 96.25 83 SER A O 1
ATOM 663 N N . ALA A 1 84 ? -5.066 -2.726 -0.938 1.00 97.56 84 ALA A N 1
ATOM 664 C CA . ALA A 1 84 ? -6.511 -2.569 -0.816 1.00 97.56 84 ALA A CA 1
ATOM 665 C C . ALA A 1 84 ? -7.102 -3.648 0.105 1.00 97.56 84 ALA A C 1
ATOM 667 O O . ALA A 1 84 ? -7.885 -3.348 1.016 1.00 97.56 84 ALA A O 1
ATOM 668 N N . ARG A 1 85 ? -6.660 -4.903 -0.061 1.00 97.31 85 ARG A N 1
ATOM 669 C CA . ARG A 1 85 ? -7.028 -6.016 0.826 1.00 97.31 85 ARG A CA 1
ATOM 670 C C . ARG A 1 85 ? -6.522 -5.794 2.253 1.00 97.31 85 ARG A C 1
ATOM 672 O O . ARG A 1 85 ? -7.299 -5.938 3.198 1.00 97.31 85 ARG A O 1
ATOM 679 N N . ALA A 1 86 ? -5.263 -5.396 2.435 1.00 95.88 86 ALA A N 1
ATOM 680 C CA . ALA A 1 86 ? -4.698 -5.110 3.756 1.00 95.88 86 ALA A CA 1
ATOM 681 C C . ALA A 1 86 ? -5.433 -3.956 4.466 1.00 95.88 86 ALA A C 1
ATOM 683 O O . ALA A 1 86 ? -5.702 -4.028 5.668 1.00 95.88 86 ALA A O 1
ATOM 684 N N . ARG A 1 87 ? -5.833 -2.924 3.718 1.00 97.12 87 ARG A N 1
ATOM 685 C CA . ARG A 1 87 ? -6.611 -1.786 4.214 1.00 97.12 87 ARG A CA 1
ATOM 686 C C . ARG A 1 87 ? -7.999 -2.213 4.669 1.00 97.12 87 ARG A C 1
ATOM 688 O O . ARG A 1 87 ? -8.426 -1.810 5.749 1.00 97.12 87 ARG A O 1
ATOM 695 N N . ALA A 1 88 ? -8.684 -3.051 3.892 1.00 97.38 88 ALA A N 1
ATOM 696 C CA . ALA A 1 88 ? -9.982 -3.598 4.275 1.00 97.38 88 ALA A CA 1
ATOM 697 C C . ALA A 1 88 ? -9.892 -4.401 5.584 1.00 97.38 88 ALA A C 1
ATOM 699 O O . ALA A 1 88 ? -10.717 -4.212 6.480 1.00 97.38 88 ALA A O 1
ATOM 700 N N . VAL A 1 89 ? -8.850 -5.228 5.735 1.00 95.94 89 VAL A N 1
ATOM 701 C CA . VAL A 1 89 ? -8.591 -5.983 6.972 1.00 95.94 89 VAL A CA 1
ATOM 702 C C . VAL A 1 89 ? -8.369 -5.045 8.157 1.00 95.94 89 VAL A C 1
ATOM 704 O O . VAL A 1 89 ? -9.008 -5.222 9.194 1.00 95.94 89 VAL A O 1
ATOM 707 N N . LEU A 1 90 ? -7.513 -4.029 8.013 1.00 96.06 90 LEU A N 1
ATOM 708 C CA . LEU A 1 90 ? -7.262 -3.057 9.080 1.00 96.06 90 LEU A CA 1
ATOM 709 C C . LEU A 1 90 ? -8.551 -2.341 9.503 1.00 96.06 90 LEU A C 1
ATOM 711 O O . LEU A 1 90 ? -8.834 -2.249 10.695 1.00 96.06 90 LEU A O 1
ATOM 715 N N . MET A 1 91 ? -9.352 -1.874 8.543 1.00 95.19 91 MET A N 1
ATOM 716 C CA . MET A 1 91 ? -10.620 -1.199 8.835 1.00 95.19 91 MET A CA 1
ATOM 717 C C . MET A 1 91 ? -11.611 -2.126 9.548 1.00 95.19 91 MET A C 1
ATOM 719 O O . MET A 1 91 ? -12.308 -1.684 10.459 1.00 95.19 91 MET A O 1
ATOM 723 N N . GLY A 1 92 ? -11.647 -3.412 9.187 1.00 94.69 92 GLY A N 1
ATOM 724 C CA . GLY A 1 92 ? -12.419 -4.423 9.914 1.00 94.69 92 GLY A CA 1
ATOM 725 C C . 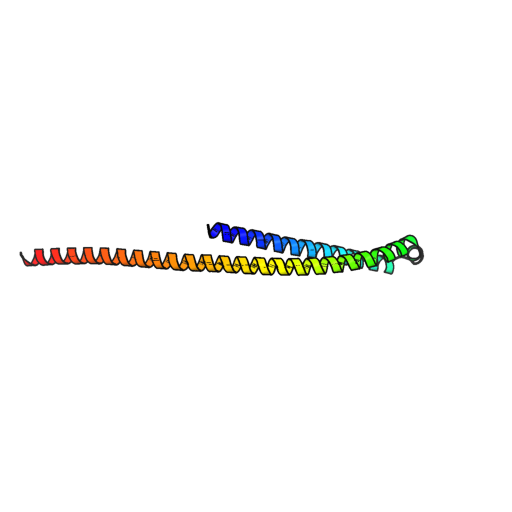GLY A 1 92 ? -11.980 -4.547 11.375 1.00 94.69 92 GLY A C 1
ATOM 726 O O . GLY A 1 92 ? -12.810 -4.443 12.275 1.00 94.69 92 GLY A O 1
A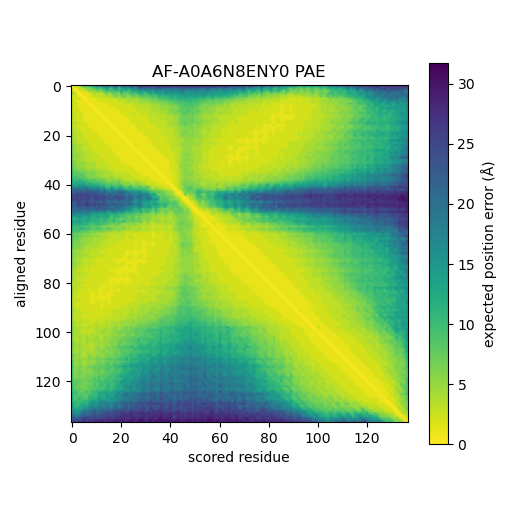TOM 727 N N . ARG A 1 93 ? -10.670 -4.668 11.622 1.00 93.06 93 ARG A N 1
ATOM 728 C CA . ARG A 1 93 ? -10.111 -4.770 12.983 1.00 93.06 93 ARG A CA 1
ATOM 729 C C . ARG A 1 93 ? -10.367 -3.530 13.833 1.00 93.06 93 ARG A C 1
ATOM 731 O O . ARG A 1 93 ? -10.730 -3.659 14.997 1.00 93.06 93 ARG A O 1
ATOM 738 N N . VAL A 1 94 ? -10.242 -2.338 13.250 1.00 92.62 94 VAL A N 1
ATOM 739 C CA . VAL A 1 94 ? -10.540 -1.080 13.952 1.00 92.62 94 VAL A CA 1
ATOM 740 C C . VAL A 1 94 ? -12.009 -1.030 14.378 1.00 92.62 94 VAL A C 1
ATOM 742 O O . VAL A 1 94 ? -12.291 -0.719 15.532 1.00 92.62 94 VAL A O 1
ATOM 745 N N . ARG A 1 95 ? -12.943 -1.417 13.500 1.00 92.69 95 ARG A N 1
ATOM 746 C CA . ARG A 1 95 ? -14.375 -1.475 13.845 1.00 92.69 95 ARG A CA 1
ATOM 747 C C . ARG A 1 95 ? -14.668 -2.480 14.961 1.00 92.69 95 ARG A C 1
ATOM 749 O O . ARG A 1 95 ? -15.466 -2.190 15.848 1.00 92.69 95 ARG A O 1
ATOM 756 N N . GLU A 1 96 ? -14.028 -3.649 14.939 1.00 91.81 96 GLU A N 1
ATOM 757 C CA . GLU A 1 96 ? -14.149 -4.651 16.011 1.00 91.81 96 GLU A CA 1
ATOM 758 C C . GLU A 1 96 ? -13.641 -4.108 17.361 1.00 91.81 96 GLU A C 1
ATOM 760 O O . GLU A 1 96 ? -14.281 -4.305 18.402 1.00 91.81 96 GLU A O 1
ATOM 765 N N . GLU A 1 97 ? -12.512 -3.394 17.353 1.00 90.75 97 GLU A N 1
ATOM 766 C CA . GLU A 1 97 ? -11.938 -2.755 18.542 1.00 90.75 97 GLU A CA 1
ATOM 767 C C . GLU A 1 97 ? -12.862 -1.651 19.091 1.00 90.75 97 GLU A C 1
ATOM 769 O O . GLU A 1 97 ? -13.143 -1.616 20.292 1.00 90.75 97 GLU A O 1
ATOM 774 N N . GLU A 1 98 ? -13.403 -0.792 18.223 1.00 90.44 98 GLU A N 1
ATOM 775 C CA . GLU A 1 98 ? -14.362 0.263 18.584 1.00 90.44 98 GLU A CA 1
ATOM 776 C C . GLU A 1 98 ? -15.676 -0.298 19.145 1.00 90.44 98 GLU A C 1
ATOM 778 O O . GLU A 1 98 ? -16.192 0.202 20.153 1.00 90.44 98 GLU A O 1
ATOM 783 N N . GLY A 1 99 ? -16.197 -1.371 18.541 1.00 91.94 99 GLY A N 1
ATOM 784 C CA . GLY A 1 99 ? -17.379 -2.078 19.032 1.00 91.94 99 GLY A CA 1
ATOM 785 C C . GLY A 1 99 ? -17.153 -2.652 20.431 1.00 91.94 99 GLY A C 1
ATOM 786 O O . GLY A 1 99 ? -17.957 -2.433 21.340 1.00 91.94 99 GLY A O 1
ATOM 787 N N . THR A 1 100 ? -16.008 -3.307 20.640 1.00 90.00 100 THR A N 1
ATOM 788 C CA . THR A 1 100 ? -15.631 -3.858 21.951 1.00 90.00 100 THR A CA 1
ATOM 789 C C . THR A 1 100 ? -15.490 -2.750 22.998 1.00 90.00 100 THR A C 1
ATOM 791 O O . THR A 1 100 ? -16.009 -2.872 24.110 1.00 90.00 100 THR A O 1
ATOM 794 N N . LYS A 1 101 ? -14.844 -1.632 22.642 1.00 92.00 101 LYS A N 1
ATOM 795 C CA . LYS A 1 101 ? -14.683 -0.472 23.528 1.00 92.00 101 LYS A CA 1
ATOM 796 C C . LYS A 1 101 ? -16.032 0.114 23.944 1.00 92.00 101 LYS A C 1
ATOM 798 O O . LYS A 1 101 ? -16.239 0.362 25.128 1.00 92.00 101 LYS A O 1
ATOM 803 N N . THR A 1 102 ? -16.958 0.269 23.000 1.00 94.00 102 THR A N 1
ATOM 804 C CA . THR A 1 102 ? -18.315 0.773 23.267 1.00 94.00 102 THR A CA 1
ATOM 805 C C . THR A 1 102 ? -19.056 -0.103 24.279 1.00 94.00 102 THR A C 1
ATOM 807 O O . THR A 1 102 ? -19.622 0.409 25.247 1.00 94.00 102 THR A O 1
ATOM 810 N N . ILE A 1 103 ? -19.007 -1.429 24.106 1.00 94.50 103 ILE A N 1
ATOM 811 C CA . ILE A 1 103 ? -19.641 -2.385 25.026 1.00 94.50 103 ILE A CA 1
ATOM 812 C C . ILE A 1 103 ? -19.036 -2.274 26.431 1.00 94.50 103 ILE A C 1
ATOM 814 O O . ILE A 1 103 ? -19.775 -2.212 27.416 1.00 94.50 103 ILE A O 1
ATOM 818 N N . LEU A 1 104 ? -17.704 -2.208 26.531 1.00 94.44 104 LEU A N 1
ATOM 819 C CA . LEU A 1 104 ? -17.002 -2.071 27.809 1.00 94.44 104 LEU A CA 1
ATOM 820 C C . LEU A 1 104 ? -17.373 -0.772 28.531 1.00 94.44 104 LEU A C 1
ATOM 822 O O . LEU A 1 104 ? -17.686 -0.805 29.720 1.00 94.44 104 LEU A O 1
ATOM 826 N N . THR A 1 105 ? -17.398 0.359 27.822 1.00 94.56 105 THR A N 1
ATOM 827 C CA . THR A 1 105 ? -17.781 1.655 28.400 1.00 94.56 105 THR A CA 1
ATOM 828 C C . THR A 1 105 ? -19.219 1.637 28.912 1.00 94.56 105 THR A C 1
ATOM 830 O O . THR A 1 105 ? -19.479 2.069 30.033 1.00 94.56 105 THR A O 1
ATOM 833 N N . HIS A 1 106 ? -20.151 1.080 28.141 1.00 95.56 106 HIS A N 1
ATOM 834 C CA . HIS A 1 106 ? -21.543 0.962 28.567 1.00 95.56 106 HIS A CA 1
ATOM 835 C C . HIS A 1 106 ? -21.702 0.042 29.790 1.00 95.56 106 HIS A C 1
ATOM 837 O O . HIS A 1 106 ? -22.483 0.336 30.696 1.00 95.56 106 HIS A O 1
ATOM 843 N N . HIS A 1 107 ? -20.936 -1.051 29.862 1.00 95.81 107 HIS A N 1
ATOM 844 C CA . HIS A 1 107 ? -20.932 -1.924 31.035 1.00 95.81 107 HIS A CA 1
ATOM 845 C C . HIS A 1 107 ? -20.417 -1.201 32.288 1.00 95.81 107 HIS A C 1
ATOM 847 O O . HIS A 1 107 ? -21.060 -1.264 33.334 1.00 95.81 107 HIS A O 1
ATOM 853 N N . GLN A 1 108 ? -19.314 -0.456 32.172 1.00 95.44 108 GLN A N 1
ATOM 854 C CA . GLN A 1 108 ? -18.760 0.348 33.267 1.00 95.44 108 GLN A CA 1
ATOM 855 C C . GLN A 1 108 ? -19.739 1.428 33.742 1.00 95.44 108 GLN A C 1
ATOM 857 O O . GLN A 1 108 ? -19.929 1.598 34.943 1.00 95.44 108 GLN A O 1
ATOM 862 N N . GLN A 1 109 ? -20.417 2.114 32.818 1.00 95.88 109 GLN A N 1
ATOM 863 C CA . GLN A 1 109 ? -21.449 3.098 33.159 1.00 95.88 109 GLN A CA 1
ATOM 864 C C . GLN A 1 109 ? -22.614 2.461 33.919 1.00 95.88 109 GLN A C 1
ATOM 866 O O . GLN A 1 109 ? -23.054 3.005 34.929 1.00 95.88 109 GLN A O 1
ATOM 871 N N . LYS A 1 110 ? -23.088 1.287 33.482 1.00 95.81 110 LYS A N 1
ATOM 872 C CA . LYS A 1 110 ? -24.133 0.546 34.200 1.00 95.81 110 LYS A CA 1
ATOM 873 C C . LYS A 1 110 ? -23.690 0.148 35.604 1.00 95.81 110 LYS A C 1
ATOM 875 O O . LYS A 1 110 ? -24.459 0.321 36.544 1.00 95.81 110 LYS A O 1
ATOM 880 N N . GLN A 1 111 ? -22.464 -0.351 35.761 1.00 95.69 111 GLN A N 1
ATOM 881 C CA . GLN A 1 111 ? -21.918 -0.690 37.077 1.00 95.69 111 GLN A CA 1
ATOM 882 C C . GLN A 1 111 ? -21.837 0.539 37.992 1.00 95.69 111 GLN A C 1
ATOM 884 O O . GLN A 1 111 ? -22.289 0.472 39.132 1.00 95.69 111 GLN A O 1
ATOM 889 N N . ALA A 1 112 ? -21.349 1.673 37.481 1.00 96.00 112 ALA A N 1
ATOM 890 C CA . ALA A 1 112 ? -21.281 2.923 38.234 1.00 96.00 112 ALA A CA 1
ATOM 891 C C . ALA A 1 112 ? -22.673 3.423 38.657 1.00 96.00 112 ALA A C 1
ATOM 893 O O . ALA A 1 112 ? -22.870 3.798 39.808 1.00 96.00 112 ALA A O 1
ATOM 894 N N . GLN A 1 113 ? -23.664 3.360 37.760 1.00 96.56 113 GLN A N 1
ATOM 895 C CA . GLN A 1 113 ? -25.049 3.721 38.081 1.00 96.56 113 GLN A CA 1
ATOM 896 C C . GLN A 1 113 ? -25.659 2.801 39.143 1.00 96.56 113 GLN A C 1
ATOM 898 O O . GLN A 1 113 ? -26.372 3.273 40.025 1.00 96.56 113 GLN A O 1
ATOM 903 N N . HIS A 1 114 ? -25.400 1.493 39.072 1.00 95.94 114 HIS A N 1
ATOM 904 C CA . HIS A 1 114 ? -25.865 0.554 40.091 1.00 95.94 114 HIS A CA 1
ATOM 905 C C . HIS A 1 114 ? -25.226 0.831 41.454 1.00 95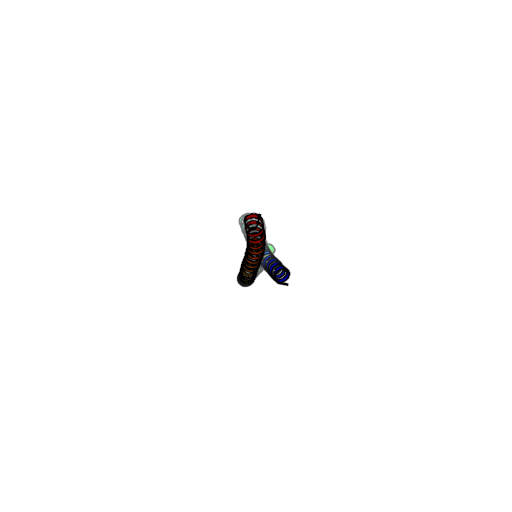.94 114 HIS A C 1
ATOM 907 O O . HIS A 1 114 ? -25.953 0.872 42.444 1.00 95.94 114 HIS A O 1
ATOM 913 N N . ALA A 1 115 ? -23.916 1.082 41.498 1.00 95.44 115 ALA A N 1
ATOM 914 C CA . ALA A 1 115 ? -23.214 1.438 42.728 1.00 95.44 115 ALA A CA 1
ATOM 915 C C . ALA A 1 115 ? -23.766 2.738 43.337 1.00 95.44 115 ALA A C 1
ATOM 917 O O . ALA A 1 115 ? -24.100 2.769 44.517 1.00 95.44 115 ALA A O 1
ATOM 918 N N .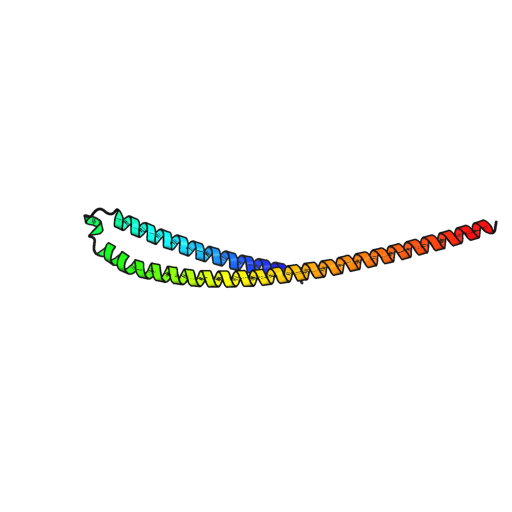 GLN A 1 116 ? -23.972 3.773 42.517 1.00 95.44 116 GLN A N 1
ATOM 919 C CA . GLN A 1 116 ? -24.528 5.049 42.970 1.00 95.44 116 GLN A CA 1
ATOM 920 C C . GLN A 1 116 ? -25.957 4.902 43.516 1.00 95.44 116 GLN A C 1
ATOM 922 O O . GLN A 1 116 ? -26.302 5.508 44.525 1.00 95.44 116 GLN A O 1
ATOM 927 N N . ARG A 1 117 ? -26.801 4.077 42.880 1.00 95.25 117 ARG A N 1
ATOM 928 C CA . ARG A 1 117 ? -28.158 3.799 43.383 1.00 95.25 117 ARG A CA 1
ATOM 929 C C . ARG A 1 117 ? -28.142 3.054 44.714 1.00 95.25 117 ARG A C 1
ATOM 931 O O . ARG A 1 117 ? -28.978 3.341 45.560 1.00 95.25 117 ARG A O 1
ATOM 938 N N . GLN A 1 118 ? -27.223 2.105 44.892 1.00 95.38 118 GLN A N 1
ATOM 939 C CA . GLN A 1 118 ? -27.069 1.382 46.157 1.00 95.38 118 GLN A CA 1
ATOM 940 C C . GLN A 1 118 ? -26.602 2.310 47.280 1.00 95.38 118 GLN A C 1
ATOM 942 O O . GLN A 1 118 ? -27.138 2.250 48.381 1.00 95.38 118 GLN A O 1
ATOM 947 N N . GLU A 1 119 ? -25.644 3.191 46.992 1.00 95.00 119 GLU A N 1
ATOM 948 C CA . GLU A 1 119 ? -25.175 4.193 47.948 1.00 95.00 119 GLU A CA 1
ATOM 949 C C . GLU A 1 119 ? -26.297 5.161 48.340 1.00 95.00 119 GLU A C 1
ATOM 951 O O . GLU A 1 119 ? -26.521 5.384 49.527 1.00 95.00 119 GLU A O 1
ATOM 956 N N . GLN A 1 120 ? -27.063 5.662 47.364 1.00 94.38 120 GLN A N 1
ATOM 957 C CA . GLN A 1 120 ? -28.203 6.534 47.639 1.00 94.38 120 GLN A CA 1
ATOM 958 C C . GLN A 1 120 ? -29.266 5.832 48.494 1.00 94.38 120 GLN A C 1
ATOM 960 O O . GLN A 1 120 ? -29.718 6.405 49.477 1.00 94.38 120 GLN A O 1
ATOM 965 N N . ALA A 1 121 ? -29.614 4.580 48.178 1.00 95.75 121 ALA A N 1
ATOM 966 C CA . ALA A 1 121 ? -30.579 3.811 48.963 1.00 95.75 121 ALA A CA 1
ATOM 967 C C . ALA A 1 121 ? -30.118 3.617 50.419 1.00 95.75 121 ALA A C 1
ATOM 969 O O . ALA A 1 121 ? -30.906 3.808 51.339 1.00 95.75 121 ALA A O 1
ATOM 970 N N . MET A 1 122 ? -28.832 3.320 50.637 1.00 95.31 122 MET A N 1
ATOM 971 C CA . MET A 1 122 ? -28.240 3.223 51.979 1.00 95.31 122 MET A CA 1
ATOM 972 C C . MET A 1 122 ? -28.296 4.552 52.748 1.00 95.31 122 MET A C 1
ATOM 974 O O . MET A 1 122 ? -28.556 4.566 53.953 1.00 95.31 122 MET A O 1
ATOM 978 N N . LEU A 1 123 ? -28.037 5.676 52.075 1.00 94.56 123 LEU A N 1
ATOM 979 C CA . LEU A 1 123 ? -28.129 7.004 52.686 1.00 94.56 123 LEU A CA 1
ATOM 980 C C . LEU A 1 123 ? -29.577 7.358 53.046 1.00 94.56 123 LEU A C 1
ATOM 982 O O . LEU A 1 123 ? -29.817 7.864 54.143 1.00 94.56 123 LEU A O 1
ATOM 986 N N . ASP A 1 124 ? -30.524 7.051 52.160 1.00 94.12 124 ASP A N 1
ATOM 987 C CA . ASP A 1 124 ? -31.950 7.295 52.369 1.00 94.12 124 ASP A CA 1
ATOM 988 C C . ASP A 1 124 ? -32.495 6.442 53.530 1.00 94.12 124 ASP A C 1
ATOM 990 O O . ASP A 1 124 ? -33.179 6.971 54.408 1.00 94.12 124 ASP A O 1
ATOM 994 N N . GLU A 1 125 ? -32.138 5.152 53.600 1.00 92.00 125 GLU A N 1
ATOM 995 C CA . GLU A 1 125 ? -32.478 4.272 54.732 1.00 92.00 125 GLU A CA 1
ATOM 996 C C . GLU A 1 125 ? -31.946 4.841 56.051 1.00 92.00 125 GLU A C 1
ATOM 998 O O . GLU A 1 125 ? -32.677 4.959 57.038 1.00 92.00 125 GLU A O 1
ATOM 1003 N N . ARG A 1 126 ? -30.679 5.266 56.073 1.00 90.75 126 ARG A N 1
ATOM 1004 C CA . ARG A 1 126 ? -30.070 5.858 57.268 1.00 90.75 126 ARG A CA 1
ATOM 1005 C C . ARG A 1 126 ? -30.764 7.156 57.687 1.00 90.75 126 ARG A C 1
ATOM 1007 O O . ARG A 1 126 ? -30.946 7.384 58.883 1.00 90.75 126 ARG A O 1
ATOM 1014 N N . ALA A 1 127 ? -31.160 7.997 56.734 1.00 90.62 127 ALA A N 1
ATOM 1015 C CA . ALA A 1 127 ? -31.901 9.224 57.010 1.00 90.62 127 ALA A CA 1
ATOM 1016 C C . ALA A 1 127 ? -33.288 8.936 57.611 1.00 90.62 127 ALA A C 1
ATOM 1018 O O . ALA A 1 127 ? -33.678 9.599 58.572 1.00 90.62 127 ALA A O 1
ATOM 1019 N N . GLN A 1 128 ? -33.997 7.918 57.108 1.00 87.31 128 GLN A N 1
ATOM 1020 C CA . GLN A 1 128 ? -35.290 7.486 57.655 1.00 87.31 128 GLN A CA 1
ATOM 1021 C C . GLN A 1 128 ? -35.167 6.999 59.104 1.00 87.31 128 GLN A C 1
ATOM 1023 O O . GLN A 1 128 ? -35.950 7.420 59.954 1.00 87.31 128 GLN A O 1
ATOM 1028 N N . TYR A 1 129 ? -34.155 6.178 59.413 1.00 86.69 129 TYR A N 1
ATOM 1029 C CA . TYR A 1 129 ? -33.896 5.744 60.791 1.00 86.69 129 TYR A CA 1
ATOM 1030 C C . TYR A 1 129 ? -33.635 6.919 61.737 1.00 86.69 129 TYR A C 1
ATOM 1032 O O . TYR A 1 129 ? -34.147 6.934 62.855 1.00 86.69 129 TYR A O 1
ATOM 1040 N N . HIS A 1 130 ? -32.859 7.917 61.300 1.00 83.19 130 HIS A N 1
ATOM 1041 C CA . HIS A 1 130 ? -32.627 9.115 62.104 1.00 83.19 130 HIS A CA 1
ATOM 1042 C C . HIS A 1 130 ? -33.911 9.924 62.325 1.00 83.19 130 HIS A C 1
ATOM 1044 O O . HIS A 1 130 ? -34.134 10.373 63.443 1.00 83.19 130 HIS A O 1
ATOM 1050 N N . ALA A 1 131 ? -34.759 10.090 61.307 1.00 81.50 131 ALA A N 1
ATOM 1051 C CA . ALA A 1 131 ? -36.015 10.832 61.437 1.00 81.50 131 ALA A CA 1
ATOM 1052 C C . ALA A 1 131 ? -36.968 10.193 62.464 1.00 81.50 131 ALA A C 1
ATOM 1054 O O . ALA A 1 131 ? -37.455 10.889 63.350 1.00 81.50 131 ALA A O 1
ATOM 1055 N N . LEU A 1 132 ? -37.152 8.870 62.406 1.00 80.44 132 LEU A N 1
ATOM 1056 C CA . LEU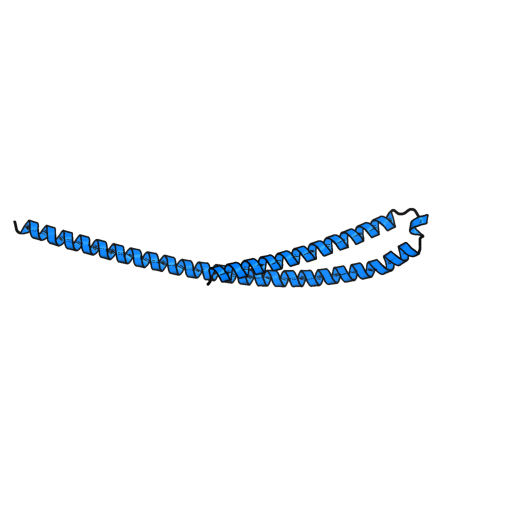 A 1 132 ? -37.992 8.131 63.358 1.00 80.44 132 LEU A CA 1
ATOM 1057 C C . LEU A 1 132 ? -37.463 8.229 64.797 1.00 80.44 132 LEU A C 1
ATOM 1059 O O . LEU A 1 132 ? -38.231 8.457 65.725 1.00 80.44 132 LEU A O 1
ATOM 1063 N N . ALA A 1 133 ? -36.144 8.130 64.987 1.00 73.81 133 ALA A N 1
ATOM 1064 C CA . ALA A 1 133 ? -35.527 8.256 66.309 1.00 73.81 133 ALA A CA 1
ATOM 1065 C C . ALA A 1 133 ? -35.681 9.660 66.931 1.00 73.81 133 ALA A C 1
ATOM 1067 O O . ALA A 1 133 ? -35.596 9.799 68.149 1.00 73.81 133 ALA A O 1
ATOM 1068 N N . TYR A 1 134 ? -35.888 10.697 66.113 1.00 65.12 134 TYR A N 1
ATOM 1069 C CA . TYR A 1 134 ? -36.169 12.058 66.581 1.00 65.12 134 TYR A CA 1
ATOM 1070 C C . TYR A 1 134 ? -37.660 12.308 66.866 1.00 65.12 134 TYR A C 1
ATOM 1072 O O . TYR A 1 134 ? -37.957 13.221 67.628 1.00 65.12 134 TYR A O 1
ATOM 1080 N N . GLU A 1 135 ? -38.584 11.531 66.291 1.00 61.62 135 GLU A N 1
ATOM 1081 C CA . GLU A 1 135 ? -40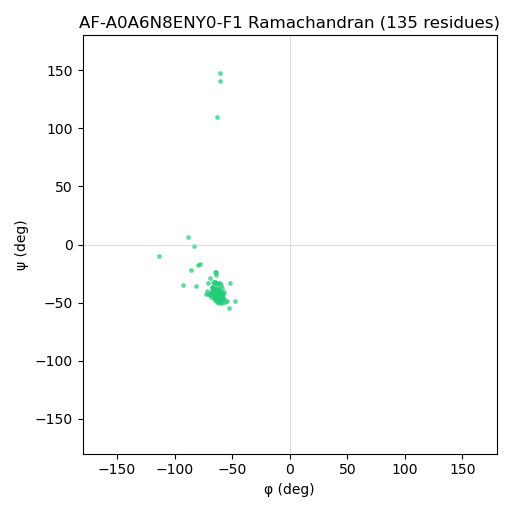.029 11.622 66.577 1.00 61.62 135 GLU A CA 1
ATOM 1082 C C . GLU A 1 135 ? -40.439 10.910 67.882 1.00 61.62 135 GLU A C 1
ATOM 1084 O O . GLU A 1 135 ? -41.508 11.190 68.419 1.00 61.62 135 GLU A O 1
ATOM 1089 N N . GLU A 1 136 ? -39.601 10.013 68.413 1.00 57.00 136 GLU A N 1
ATOM 1090 C CA . GLU A 1 136 ? -39.838 9.295 69.680 1.00 57.00 136 GLU A CA 1
ATOM 1091 C C . GLU A 1 136 ? -39.316 10.030 70.943 1.00 57.00 136 GLU A C 1
ATOM 1093 O O . GLU A 1 136 ? -39.372 9.471 72.043 1.00 57.00 136 GLU A O 1
ATOM 1098 N N . LEU A 1 137 ? -38.829 11.274 70.809 1.00 51.06 137 LEU A N 1
ATOM 1099 C CA . LEU A 1 137 ? -38.381 12.162 71.901 1.00 51.06 137 LEU A CA 1
ATOM 1100 C C . LEU A 1 137 ? -39.344 13.336 72.117 1.00 51.06 137 LEU A C 1
ATOM 1102 O O . LEU A 1 137 ? -39.589 13.664 73.302 1.00 51.06 137 LEU A O 1
#

Mean predicted aligned error: 8.5 Å

Sequence (137 aa):
MQKRDTDAARTRLAACLAEERRIEGQKDTLIAQMEENRTLLGTMREDVAQDPALWNGYRHWLPLAQAELERLDEALAQAEAESARARAVLMGRVREEEGTKTILTHHQQKQAQHAQRQEQAMLDERAQYHALAYEEL

Nearest PDB structures (foldseek):
  5xg2-assembly1_A  TM=7.554E-01  e=6.690E-01  Pyrococcus yayanosii CH1
  7nna-assembly1_A  TM=4.064E-01  e=1.921E-01  Klebsiella pneumoniae
  6ixg-assembly2_B  TM=7.502E-01  e=3.607E+00  Homo sapiens

Secondary structure (DSSP, 8-state):
-HHHHHHHHHHHHHHHHHHHHHHHHHHHHHHHHHHHHHHHHHHS-HHHHT-HHHHHHHHHHHHHHHHHHHHHHHHHHHHHHHHHHHHHHHHHHHHHHHHHHHHHHHHHHHHHHHHHHHHHHHHHHHHHHHHHHHHT-